Protein AF-A0A3S5A4Q4-F1 (afdb_monomer_lite)

Secondary structure (DSSP, 8-state):
--HHHHHHHHHH-GGGHHHHHHHHHHHHHHHHHHHHHHHHHGGGGGG-HHHHHHHHHHHHHHHHHHHHHHHHHHHHHTT-TTHHHHHHHHHHHHHHHHHHHTS---

InterPro domains:
  IPR036250 Acyl-CoA dehydrogenase-like, C-terminal [SSF47203] (42-95)
  IPR049448 ACAD9/ACADV-like, C-terminal domain [PF21343] (15-95)

Sequence (106 aa):
MSNSAKELQGILGDQFSGSAIQLARSIDLFGLVVTDLLIRHKKGIVEHQFQLIRMAEAVIHIYAMVCALSRASAAFKENSPTANHEATLAKLACNYVGSFSLNFPP

Structure (mmCIF, N/CA/C/O backbone):
data_AF-A0A3S5A4Q4-F1
#
_entry.id   AF-A0A3S5A4Q4-F1
#
loop_
_atom_site.group_PDB
_atom_site.id
_atom_site.type_symbol
_atom_site.label_atom_id
_atom_site.label_alt_id
_atom_site.label_comp_id
_atom_site.label_asym_id
_atom_site.label_entity_id
_atom_site.label_seq_id
_atom_site.pdbx_PDB_ins_code
_atom_site.Cartn_x
_atom_site.Cartn_y
_atom_sit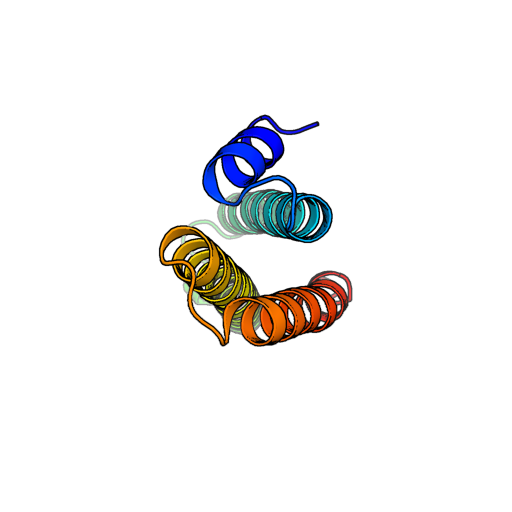e.Cartn_z
_atom_site.occupancy
_atom_site.B_iso_or_equiv
_atom_site.auth_seq_id
_atom_site.auth_comp_id
_atom_site.auth_asym_id
_atom_site.auth_atom_id
_atom_site.pdbx_PDB_model_num
ATOM 1 N N . MET A 1 1 ? 13.727 9.446 9.072 1.00 47.28 1 MET A N 1
ATOM 2 C CA . MET A 1 1 ? 13.222 8.830 7.823 1.00 47.28 1 MET A CA 1
ATOM 3 C C . MET A 1 1 ? 12.933 7.379 8.158 1.00 47.28 1 MET A C 1
ATOM 5 O O . MET A 1 1 ? 13.860 6.721 8.609 1.00 47.28 1 MET A O 1
ATOM 9 N N . SER A 1 2 ? 11.670 6.940 8.099 1.00 52.78 2 SER A N 1
ATOM 10 C CA . SER A 1 2 ? 11.265 5.607 8.570 1.00 52.78 2 SER A CA 1
ATOM 11 C C . SER A 1 2 ? 12.004 4.508 7.799 1.00 52.78 2 SER A C 1
ATOM 13 O O . SER A 1 2 ? 12.180 4.604 6.583 1.00 52.78 2 SER A O 1
ATOM 15 N N . ASN A 1 3 ? 12.475 3.481 8.514 1.00 64.12 3 ASN A N 1
ATOM 16 C CA . ASN A 1 3 ? 13.157 2.318 7.927 1.00 64.12 3 ASN A CA 1
ATOM 17 C C . ASN A 1 3 ? 12.306 1.655 6.829 1.00 64.12 3 ASN A C 1
ATOM 19 O O . ASN A 1 3 ? 12.841 1.219 5.813 1.00 64.12 3 ASN A O 1
ATOM 23 N N . SER A 1 4 ? 10.982 1.717 6.968 1.00 67.12 4 SER A N 1
ATOM 24 C CA . SER A 1 4 ? 9.990 1.206 6.022 1.00 67.12 4 SER A CA 1
ATOM 25 C C . SER A 1 4 ? 10.093 1.825 4.621 1.00 67.12 4 SER A C 1
ATOM 27 O O . SER A 1 4 ? 9.899 1.133 3.625 1.00 67.12 4 SER A O 1
ATOM 29 N N . ALA A 1 5 ? 10.460 3.109 4.503 1.00 70.12 5 ALA A N 1
ATOM 30 C CA . ALA A 1 5 ? 10.651 3.743 3.196 1.00 70.12 5 ALA A CA 1
ATOM 31 C C . ALA A 1 5 ? 11.882 3.188 2.460 1.00 70.12 5 ALA A C 1
ATOM 33 O O . ALA A 1 5 ? 11.835 2.996 1.247 1.00 70.12 5 ALA A O 1
ATOM 34 N N . LYS A 1 6 ? 12.968 2.899 3.190 1.00 70.38 6 LYS A N 1
ATOM 35 C CA . LYS A 1 6 ? 14.179 2.284 2.621 1.00 70.38 6 LYS A CA 1
ATOM 36 C C . LYS A 1 6 ? 13.946 0.827 2.226 1.00 70.38 6 LYS A C 1
ATOM 38 O O . LYS A 1 6 ? 14.431 0.406 1.182 1.00 70.38 6 LYS A O 1
ATOM 43 N N . GLU A 1 7 ? 13.184 0.075 3.016 1.00 78.00 7 GLU A N 1
ATOM 44 C CA . GLU A 1 7 ? 12.818 -1.308 2.685 1.00 78.00 7 GLU A CA 1
ATOM 45 C C . GLU A 1 7 ? 11.963 -1.379 1.415 1.00 78.00 7 GLU A C 1
ATOM 47 O O . GLU A 1 7 ? 12.274 -2.141 0.499 1.00 78.00 7 GLU A O 1
ATOM 52 N N . LEU A 1 8 ? 10.939 -0.525 1.302 1.00 79.25 8 LEU A N 1
ATOM 53 C CA . LEU A 1 8 ? 10.098 -0.457 0.104 1.00 79.25 8 LEU A CA 1
ATOM 54 C C . LEU A 1 8 ? 10.892 -0.035 -1.137 1.00 79.25 8 LEU A C 1
ATOM 56 O O . LEU A 1 8 ? 10.675 -0.582 -2.218 1.00 79.25 8 LEU A O 1
ATOM 60 N N . GLN A 1 9 ? 11.843 0.890 -0.988 1.00 77.31 9 GLN A N 1
ATOM 61 C CA . GLN A 1 9 ? 12.765 1.254 -2.066 1.00 77.31 9 GLN A CA 1
ATOM 62 C C . GLN A 1 9 ? 13.622 0.066 -2.514 1.00 77.31 9 GLN A C 1
ATOM 64 O O . GL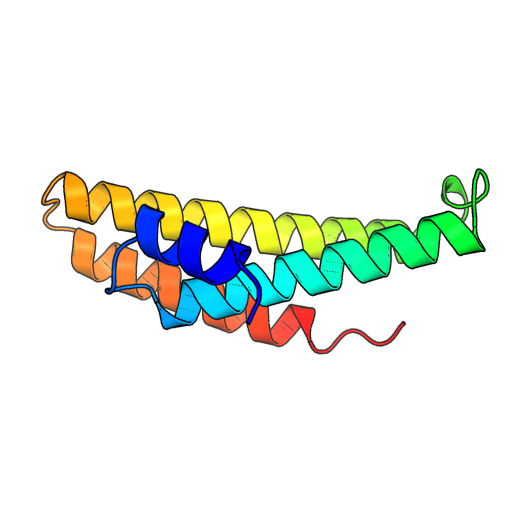N A 1 9 ? 13.737 -0.173 -3.714 1.00 77.31 9 GLN A O 1
ATOM 69 N N . GLY A 1 10 ? 14.155 -0.719 -1.572 1.00 78.56 10 GLY A N 1
ATOM 70 C CA . GLY A 1 10 ? 14.935 -1.919 -1.884 1.00 78.56 10 GLY A CA 1
ATOM 71 C C . GLY A 1 10 ? 14.139 -2.989 -2.639 1.00 78.56 10 GLY A C 1
ATOM 72 O O . GLY A 1 10 ? 14.686 -3.667 -3.505 1.00 78.56 10 GLY A O 1
ATOM 73 N N . ILE A 1 11 ? 12.838 -3.119 -2.362 1.00 81.31 11 ILE A N 1
ATOM 74 C CA . ILE A 1 11 ? 11.963 -4.100 -3.027 1.00 81.31 11 ILE A CA 1
ATOM 75 C C . ILE A 1 11 ? 11.564 -3.651 -4.443 1.00 81.31 11 ILE A C 1
ATOM 77 O O . ILE A 1 11 ? 11.522 -4.476 -5.366 1.00 81.31 11 ILE A O 1
ATOM 81 N N . LEU A 1 12 ? 11.243 -2.361 -4.603 1.00 80.75 12 LEU A N 1
ATOM 82 C CA . LEU A 1 12 ? 10.661 -1.790 -5.823 1.00 80.75 12 LEU A CA 1
ATOM 83 C C . LEU A 1 12 ? 11.710 -1.350 -6.855 1.00 80.75 12 LEU A C 1
ATOM 85 O O . LEU A 1 12 ? 11.417 -1.376 -8.053 1.00 80.75 12 LEU A O 1
ATOM 89 N N . GLY A 1 13 ? 12.912 -0.986 -6.403 1.00 78.62 13 GLY A N 1
ATOM 90 C CA . GLY A 1 13 ? 13.979 -0.403 -7.217 1.00 78.62 13 GLY A CA 1
ATOM 91 C C . GLY A 1 13 ? 13.895 1.126 -7.324 1.00 78.62 13 GLY A C 1
ATOM 92 O O . GLY A 1 13 ? 12.851 1.742 -7.085 1.00 78.62 13 GLY A O 1
ATOM 93 N N . ASP A 1 14 ? 15.002 1.752 -7.730 1.00 79.62 14 ASP A N 1
ATOM 94 C CA . ASP A 1 14 ? 15.181 3.217 -7.715 1.00 79.62 14 ASP A CA 1
ATOM 95 C C . ASP A 1 14 ? 14.155 3.991 -8.562 1.00 79.62 14 ASP A C 1
ATOM 97 O O . ASP A 1 14 ? 13.804 5.134 -8.246 1.00 79.62 14 ASP A O 1
ATOM 101 N N . GLN A 1 15 ? 13.603 3.337 -9.588 1.00 79.81 15 GLN A N 1
ATOM 102 C CA . GLN A 1 15 ? 12.593 3.857 -10.521 1.00 79.81 15 GLN A CA 1
ATOM 103 C C . GLN A 1 15 ? 11.322 4.384 -9.825 1.00 79.81 15 GLN A C 1
ATOM 105 O O . GLN A 1 15 ? 10.626 5.255 -10.367 1.00 79.81 15 GLN A O 1
ATOM 110 N N . PHE A 1 16 ? 11.018 3.854 -8.635 1.00 85.38 16 PHE A N 1
ATOM 111 C CA . PHE A 1 16 ? 9.814 4.153 -7.854 1.00 85.38 16 PHE A CA 1
ATOM 112 C C . PHE A 1 16 ? 10.112 4.818 -6.507 1.00 85.38 16 PHE A C 1
ATOM 114 O O . PHE A 1 16 ? 9.224 4.905 -5.662 1.00 85.38 16 PHE A O 1
ATOM 121 N N . SER A 1 17 ? 11.332 5.316 -6.295 1.00 83.69 17 SER A N 1
ATOM 122 C CA . SER A 1 17 ? 11.779 5.868 -5.008 1.00 83.69 17 SER A CA 1
ATOM 123 C C . SER A 1 17 ? 10.842 6.932 -4.416 1.00 83.69 17 SER A C 1
ATOM 125 O O . SER A 1 17 ? 10.524 6.869 -3.227 1.00 83.69 17 SER A O 1
ATOM 127 N N . GLY A 1 18 ? 10.343 7.863 -5.236 1.00 85.44 18 GLY A N 1
ATOM 128 C CA . GLY A 1 18 ? 9.379 8.887 -4.812 1.00 85.44 18 GLY A CA 1
ATOM 129 C C . GLY A 1 18 ? 8.025 8.309 -4.386 1.00 85.44 18 GLY A C 1
ATOM 130 O O . GLY A 1 18 ? 7.521 8.626 -3.308 1.00 85.44 18 GLY A O 1
ATOM 131 N N . SER A 1 19 ? 7.464 7.402 -5.190 1.00 87.88 19 SER A N 1
ATOM 132 C CA . SER A 1 19 ? 6.194 6.728 -4.892 1.00 87.88 19 SER A CA 1
ATOM 133 C C . SER A 1 19 ? 6.298 5.808 -3.671 1.00 87.88 19 SER A C 1
ATOM 135 O O . SER A 1 19 ? 5.362 5.738 -2.878 1.00 87.88 19 SER A O 1
ATOM 137 N N . ALA A 1 20 ? 7.451 5.165 -3.468 1.00 87.31 20 ALA A N 1
ATOM 138 C CA . ALA A 1 20 ? 7.735 4.338 -2.298 1.00 87.31 20 ALA A CA 1
ATOM 139 C C . ALA A 1 20 ? 7.773 5.164 -1.003 1.00 87.31 20 ALA A C 1
ATOM 141 O O . ALA A 1 20 ? 7.207 4.748 0.006 1.00 87.31 20 ALA A O 1
ATOM 142 N N . ILE A 1 21 ? 8.373 6.363 -1.030 1.00 86.44 21 ILE A N 1
ATOM 143 C CA . ILE A 1 21 ? 8.359 7.284 0.121 1.00 86.44 21 ILE A CA 1
ATOM 144 C C . ILE A 1 21 ? 6.929 7.701 0.453 1.00 86.44 21 ILE A C 1
ATOM 146 O O . ILE A 1 21 ? 6.554 7.752 1.624 1.00 86.44 21 ILE A O 1
ATOM 150 N N . GLN A 1 22 ? 6.134 8.018 -0.566 1.00 86.62 22 GLN A N 1
ATOM 151 C CA . GLN A 1 22 ? 4.752 8.427 -0.365 1.00 86.62 22 GLN A CA 1
ATOM 152 C C . GLN A 1 22 ? 3.909 7.293 0.226 1.00 86.62 22 GLN A C 1
ATOM 154 O O . GLN A 1 22 ? 3.197 7.515 1.200 1.00 86.62 22 GLN A O 1
ATOM 159 N N . LEU A 1 23 ? 4.050 6.078 -0.306 1.00 87.94 23 LEU A N 1
ATOM 160 C CA . LEU A 1 23 ? 3.402 4.886 0.229 1.00 87.94 23 LEU A CA 1
ATOM 161 C C . LEU A 1 23 ? 3.789 4.642 1.695 1.00 87.94 23 LEU A C 1
ATOM 163 O O . LEU A 1 23 ? 2.910 4.448 2.530 1.00 87.94 23 LEU A O 1
ATOM 167 N N . ALA A 1 24 ? 5.084 4.706 2.020 1.00 88.94 24 ALA A N 1
ATOM 168 C CA . ALA A 1 24 ? 5.568 4.534 3.389 1.00 88.94 24 ALA A CA 1
ATOM 169 C C . ALA A 1 24 ? 4.940 5.558 4.345 1.00 88.94 24 ALA A C 1
ATOM 171 O O . ALA A 1 24 ? 4.441 5.192 5.403 1.00 88.94 24 ALA A O 1
ATOM 172 N N . ARG A 1 25 ? 4.882 6.834 3.938 1.00 86.94 25 ARG A N 1
ATOM 173 C CA . ARG A 1 25 ? 4.226 7.891 4.723 1.00 86.94 25 ARG A CA 1
ATOM 174 C C . ARG A 1 25 ? 2.738 7.618 4.932 1.00 86.94 25 ARG A C 1
ATOM 176 O O . ARG A 1 25 ? 2.246 7.833 6.033 1.00 86.94 25 ARG A O 1
ATOM 183 N N . SER A 1 26 ? 2.025 7.157 3.905 1.00 86.94 26 SER A N 1
ATOM 184 C CA . SER A 1 26 ? 0.606 6.808 4.021 1.00 86.94 26 SER A CA 1
ATOM 185 C C . SER A 1 26 ? 0.379 5.642 4.986 1.00 86.94 26 SER A C 1
ATOM 187 O O . SER A 1 26 ? -0.555 5.700 5.780 1.00 86.94 26 SER A O 1
ATOM 189 N N . ILE A 1 27 ? 1.247 4.626 4.967 1.00 88.62 27 ILE A N 1
ATOM 190 C CA . ILE A 1 27 ? 1.202 3.499 5.912 1.00 88.62 27 ILE A CA 1
ATOM 191 C C . ILE A 1 27 ? 1.470 3.983 7.344 1.00 88.62 27 ILE A C 1
ATOM 193 O O . ILE A 1 27 ? 0.703 3.654 8.248 1.00 88.62 27 ILE A O 1
ATOM 197 N N . ASP A 1 28 ? 2.509 4.800 7.544 1.00 88.50 28 ASP A N 1
ATOM 198 C CA . ASP A 1 28 ? 2.871 5.346 8.858 1.00 88.50 28 ASP A CA 1
ATOM 199 C C . ASP A 1 28 ? 1.718 6.188 9.444 1.00 88.50 28 ASP A C 1
ATOM 201 O O . ASP A 1 28 ? 1.313 5.995 10.592 1.00 88.50 28 ASP A O 1
ATOM 205 N N . LEU A 1 29 ? 1.131 7.085 8.639 1.00 87.44 29 LEU A N 1
ATOM 206 C CA . LEU A 1 29 ? -0.019 7.906 9.039 1.00 87.44 29 LEU A CA 1
ATOM 207 C C . LEU A 1 29 ? -1.254 7.058 9.352 1.00 87.44 29 LEU A C 1
ATOM 209 O O . LEU A 1 29 ? -1.920 7.297 10.359 1.00 87.44 29 LEU A O 1
ATOM 213 N N . PHE A 1 30 ? -1.550 6.054 8.523 1.00 88.25 30 PHE A N 1
ATOM 214 C CA . PHE A 1 30 ? -2.661 5.141 8.769 1.00 88.25 30 PHE A CA 1
ATOM 215 C C . PHE A 1 30 ? -2.484 4.397 10.098 1.00 88.25 30 PHE A C 1
ATOM 217 O O . PHE A 1 30 ? -3.418 4.345 10.894 1.00 88.25 30 PHE A O 1
ATOM 224 N N . GLY A 1 31 ? -1.277 3.902 10.391 1.00 89.88 31 GLY A N 1
ATOM 225 C CA . GLY A 1 31 ? -0.965 3.242 11.661 1.00 89.88 31 GLY A CA 1
ATOM 226 C C . GLY A 1 31 ? -1.187 4.141 12.883 1.00 89.88 31 GLY A C 1
ATOM 227 O O . GLY A 1 31 ? -1.747 3.687 13.886 1.00 89.88 31 GLY A O 1
ATOM 228 N N . LEU A 1 32 ? -0.818 5.424 12.791 1.00 89.38 32 LEU A N 1
ATOM 229 C CA . LEU A 1 32 ? -1.084 6.408 13.848 1.00 89.38 32 LEU A CA 1
ATOM 230 C C . LEU A 1 32 ? -2.587 6.616 14.068 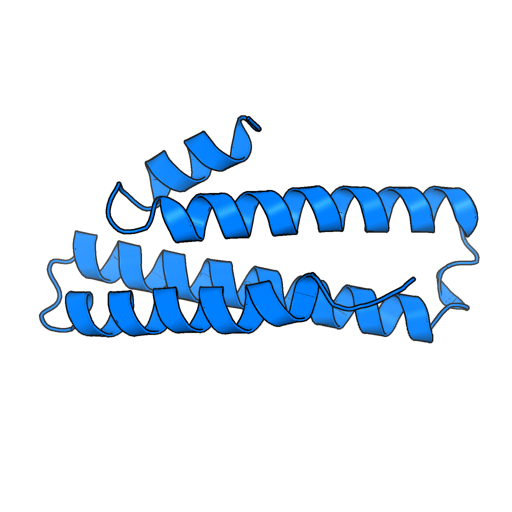1.00 89.38 32 LEU A C 1
ATOM 232 O O . LEU A 1 32 ? -3.042 6.576 15.209 1.00 89.38 32 LEU A O 1
ATOM 236 N N . VAL A 1 33 ? -3.359 6.779 12.989 1.00 89.00 33 VAL A N 1
ATOM 237 C CA . VAL A 1 33 ? -4.819 6.972 13.049 1.00 89.00 33 VAL A CA 1
ATOM 238 C C . VAL A 1 33 ? -5.524 5.744 13.629 1.00 89.00 33 VAL A C 1
ATOM 240 O O . VAL A 1 33 ? -6.369 5.887 14.509 1.00 89.00 33 VAL A O 1
ATOM 243 N N . VAL A 1 34 ? -5.148 4.536 13.194 1.00 90.44 34 VAL A N 1
ATOM 244 C CA . VAL A 1 34 ? -5.680 3.271 13.735 1.00 90.44 34 VAL A CA 1
ATOM 245 C C . VAL A 1 34 ? -5.433 3.193 15.240 1.00 90.44 34 VAL A C 1
ATOM 247 O O . VAL A 1 34 ? -6.348 2.901 16.009 1.00 90.44 34 VAL A O 1
ATOM 250 N N . THR A 1 35 ? -4.197 3.460 15.667 1.00 91.69 35 THR A N 1
ATOM 251 C CA . THR A 1 35 ? -3.796 3.358 17.076 1.00 91.69 35 THR A CA 1
ATOM 252 C C . THR A 1 35 ? -4.565 4.350 17.938 1.00 91.69 35 THR A C 1
ATOM 254 O O . THR A 1 35 ? -5.089 3.992 18.991 1.00 91.69 35 THR A O 1
ATOM 257 N N . ASP A 1 36 ? -4.670 5.590 17.477 1.00 90.44 36 ASP A N 1
ATOM 258 C CA . ASP A 1 36 ? -5.394 6.645 18.168 1.00 90.44 36 ASP A CA 1
ATOM 259 C C . ASP A 1 36 ? -6.904 6.336 18.296 1.00 90.44 36 ASP A C 1
ATOM 261 O O . ASP A 1 36 ? -7.464 6.444 19.391 1.00 90.44 36 ASP A O 1
ATOM 265 N N . LEU A 1 37 ? -7.550 5.853 17.229 1.00 88.94 37 LEU A N 1
ATOM 266 C CA . LEU A 1 37 ? -8.957 5.435 17.259 1.00 88.94 37 LEU A CA 1
ATOM 267 C C . LEU A 1 37 ? -9.188 4.265 18.224 1.00 88.94 37 LEU A C 1
ATOM 269 O O . LEU A 1 37 ? -10.151 4.278 18.996 1.00 88.94 37 LEU A O 1
ATOM 273 N N . LEU A 1 38 ? -8.287 3.279 18.236 1.00 91.31 38 LEU A N 1
ATOM 274 C CA . LEU A 1 38 ? -8.360 2.147 19.162 1.00 91.31 38 LEU A CA 1
ATOM 275 C C . LEU A 1 38 ? -8.182 2.581 20.624 1.00 91.31 38 LEU A C 1
ATOM 277 O O . LEU A 1 38 ? -8.896 2.079 21.495 1.00 91.31 38 LEU A O 1
ATOM 281 N N . ILE A 1 39 ? -7.279 3.526 20.906 1.00 94.25 39 ILE A N 1
ATOM 282 C CA . ILE A 1 39 ? -7.079 4.071 22.259 1.00 94.25 39 ILE A CA 1
ATOM 283 C C . ILE A 1 39 ? -8.321 4.841 22.723 1.00 94.25 39 ILE A C 1
ATOM 285 O O . ILE A 1 39 ? -8.763 4.652 23.861 1.00 94.25 39 ILE A O 1
ATOM 289 N N . ARG A 1 40 ? -8.898 5.681 21.853 1.00 91.38 40 ARG A N 1
ATOM 290 C CA . ARG A 1 40 ? -10.067 6.511 22.178 1.00 91.38 40 ARG A CA 1
ATOM 291 C C . ARG A 1 40 ? -11.340 5.695 22.380 1.00 91.38 40 ARG A C 1
ATOM 293 O O . ARG A 1 40 ? -12.017 5.866 23.391 1.00 91.38 40 ARG A O 1
ATOM 300 N N . HIS A 1 41 ? -11.661 4.809 21.441 1.00 90.56 41 HIS A N 1
ATOM 301 C CA . HIS A 1 41 ? -12.967 4.147 21.396 1.00 90.56 41 HIS A CA 1
ATOM 302 C C . HIS A 1 41 ? -12.954 2.727 21.975 1.00 90.56 41 HIS A C 1
ATOM 304 O O . HIS A 1 41 ? -14.006 2.212 22.360 1.00 90.56 41 HIS A O 1
ATOM 310 N N . LYS A 1 42 ? -11.781 2.088 22.102 1.00 92.00 42 LYS A N 1
ATOM 311 C CA . LYS A 1 42 ? -11.626 0.713 22.608 1.00 92.00 42 LYS A CA 1
ATOM 312 C C . LYS A 1 42 ? -12.615 -0.237 21.912 1.00 92.00 42 LYS A C 1
ATOM 314 O O . LYS A 1 42 ? -12.641 -0.325 20.690 1.00 92.00 42 LYS A O 1
ATOM 319 N N . LYS A 1 43 ? -13.463 -0.928 22.681 1.00 90.69 43 LYS A N 1
ATOM 320 C CA . LYS A 1 43 ? -14.500 -1.836 22.160 1.00 90.69 43 LYS A CA 1
ATOM 321 C C . LYS A 1 43 ? -15.675 -1.108 21.495 1.00 90.69 43 LYS A C 1
ATOM 323 O O . LYS A 1 43 ? -16.374 -1.719 20.701 1.00 90.69 43 LYS A O 1
ATOM 328 N N . GLY A 1 44 ? -15.881 0.175 21.800 1.00 90.25 44 GLY A N 1
ATOM 329 C CA . GLY A 1 44 ? -16.951 0.997 21.229 1.00 90.25 44 GLY A CA 1
ATOM 330 C C . GLY A 1 44 ? -16.676 1.479 19.806 1.00 90.25 44 GLY A C 1
ATOM 331 O O . GLY A 1 44 ? -17.551 2.086 19.205 1.00 90.25 44 GLY A O 1
ATOM 332 N N . ILE A 1 45 ? -15.494 1.199 19.239 1.00 90.50 45 ILE A N 1
ATOM 333 C CA . ILE A 1 45 ? -15.129 1.620 17.876 1.00 90.50 45 ILE A CA 1
ATOM 334 C C . ILE A 1 45 ? -16.120 1.119 16.814 1.00 90.50 45 ILE A C 1
ATOM 336 O O . ILE A 1 45 ? -16.325 1.790 15.809 1.00 90.50 45 ILE A O 1
ATOM 340 N N . VAL A 1 46 ? -16.782 -0.015 17.070 1.00 90.94 46 VAL A N 1
ATOM 341 C CA . VAL A 1 46 ? -17.794 -0.609 16.183 1.00 90.94 46 VAL A CA 1
ATOM 342 C C . VAL A 1 46 ? -18.994 0.323 15.980 1.00 90.94 46 VAL A C 1
ATOM 344 O O . VAL A 1 46 ? -19.587 0.314 14.911 1.00 90.94 46 VAL A O 1
ATOM 347 N N . GLU A 1 47 ? -19.314 1.196 16.934 1.00 92.19 47 GLU A N 1
ATOM 348 C CA . GLU A 1 47 ? -20.417 2.159 16.788 1.00 92.19 47 GLU A CA 1
ATOM 349 C C . GLU A 1 47 ? -20.018 3.388 15.949 1.00 92.19 47 GLU A C 1
ATOM 351 O O . GLU A 1 47 ? -20.868 4.120 15.442 1.00 92.19 47 GLU A O 1
ATOM 356 N N . HIS A 1 48 ? -18.718 3.611 15.731 1.00 89.06 48 HIS A N 1
ATOM 357 C CA . HIS A 1 48 ? -18.193 4.759 14.990 1.00 89.06 48 HIS A CA 1
ATOM 358 C C . HIS A 1 48 ? -18.066 4.470 13.486 1.00 89.06 48 HIS A C 1
ATOM 360 O O . HIS A 1 48 ? -17.008 4.638 12.875 1.00 89.06 48 HIS A O 1
ATOM 366 N N . GLN A 1 49 ? -19.178 4.066 12.867 1.00 90.38 49 GLN A N 1
ATOM 367 C CA . GLN A 1 49 ? -19.245 3.613 11.470 1.00 90.38 49 GLN A CA 1
ATOM 368 C C . GLN A 1 49 ? -18.675 4.626 10.462 1.00 90.38 49 GLN A C 1
ATOM 370 O O . GLN A 1 49 ? -17.950 4.235 9.554 1.00 90.38 49 GLN A O 1
ATOM 375 N N . PHE A 1 50 ? -18.905 5.932 10.646 1.00 89.75 50 PHE A N 1
ATOM 376 C CA . PHE A 1 50 ? -18.324 6.958 9.766 1.00 89.75 50 PHE A CA 1
ATOM 377 C C . PHE A 1 50 ? -16.789 6.977 9.798 1.00 89.75 50 PHE A C 1
ATOM 379 O O . PHE A 1 50 ? -16.152 7.140 8.760 1.00 89.75 50 PHE A O 1
ATOM 386 N N . GLN A 1 51 ? -16.186 6.791 10.975 1.00 88.00 51 GLN A N 1
ATOM 387 C CA . GLN A 1 51 ? -14.729 6.729 11.113 1.00 88.00 51 GLN A CA 1
ATOM 388 C C . GLN A 1 51 ? -14.186 5.420 10.530 1.00 88.00 51 GLN A C 1
ATOM 390 O O . GLN A 1 51 ? -13.187 5.437 9.813 1.00 88.00 51 GLN A O 1
ATOM 395 N N . LEU A 1 52 ? -14.878 4.300 10.767 1.00 89.19 52 LEU A N 1
ATOM 396 C CA . LEU A 1 52 ? -14.512 2.993 10.220 1.00 89.19 52 LEU A CA 1
ATOM 397 C C . LEU A 1 52 ? -14.565 2.954 8.688 1.00 89.19 52 LEU A C 1
ATOM 399 O O . LEU A 1 52 ? -13.636 2.443 8.068 1.00 89.19 52 LEU A O 1
ATOM 403 N N . ILE A 1 53 ? -15.604 3.524 8.070 1.00 91.12 53 ILE A N 1
ATOM 404 C CA . ILE A 1 53 ? -15.731 3.599 6.605 1.00 91.12 53 ILE A CA 1
ATOM 405 C C . ILE A 1 53 ? -14.566 4.393 6.015 1.00 91.12 53 ILE A C 1
ATOM 407 O O . ILE A 1 53 ? -13.921 3.936 5.077 1.00 91.12 53 ILE A O 1
ATOM 411 N N . ARG A 1 54 ? -14.218 5.534 6.615 1.00 87.38 54 ARG A N 1
ATOM 412 C CA . ARG A 1 54 ? -13.084 6.349 6.159 1.00 87.38 54 ARG A CA 1
ATOM 413 C C . ARG A 1 54 ? -11.740 5.645 6.319 1.00 87.38 54 ARG A C 1
ATOM 415 O O . ARG A 1 54 ? -10.875 5.756 5.452 1.00 87.38 54 ARG A O 1
ATOM 422 N N . MET A 1 55 ? -11.553 4.901 7.408 1.00 89.94 55 MET A N 1
ATOM 423 C CA . MET A 1 55 ? -10.372 4.050 7.567 1.00 89.94 55 MET A CA 1
ATOM 424 C C . MET A 1 55 ? -10.320 2.956 6.500 1.00 89.94 55 MET A C 1
ATOM 426 O O . MET A 1 55 ? -9.254 2.695 5.944 1.00 89.94 55 MET A O 1
ATOM 430 N N . ALA A 1 56 ? -11.455 2.321 6.206 1.00 90.94 56 ALA A N 1
ATOM 431 C CA . ALA A 1 56 ? -11.538 1.297 5.176 1.00 90.94 56 ALA A CA 1
ATOM 432 C C . ALA A 1 56 ? -11.203 1.874 3.791 1.00 90.94 56 ALA A C 1
ATOM 434 O O . ALA A 1 56 ? -10.400 1.296 3.065 1.00 90.94 56 ALA A O 1
ATOM 435 N N . GLU A 1 57 ? -11.721 3.052 3.445 1.00 89.25 57 GLU A N 1
ATOM 436 C CA . GLU A 1 57 ? -11.356 3.749 2.205 1.00 89.25 57 GLU A CA 1
ATOM 437 C C . GLU A 1 57 ? -9.851 4.042 2.136 1.00 89.25 57 GLU A C 1
ATOM 439 O O . GLU A 1 57 ? -9.201 3.746 1.131 1.00 89.25 57 GLU A O 1
ATOM 444 N N . ALA A 1 58 ? -9.262 4.550 3.224 1.00 88.81 58 ALA A N 1
ATOM 445 C CA . ALA A 1 58 ? -7.826 4.812 3.290 1.00 88.81 58 ALA A CA 1
ATOM 446 C C . ALA A 1 58 ? -6.986 3.536 3.100 1.00 88.81 58 ALA A C 1
ATOM 448 O O . ALA A 1 58 ? -5.980 3.565 2.387 1.00 88.81 58 ALA A O 1
ATOM 449 N N . VAL A 1 59 ? -7.392 2.404 3.687 1.00 90.62 59 VAL A N 1
ATOM 450 C CA . VAL A 1 59 ? -6.645 1.144 3.543 1.00 90.62 59 VAL A CA 1
ATOM 451 C C . VAL A 1 59 ? -6.783 0.547 2.141 1.00 90.62 59 VAL A C 1
ATOM 453 O O . VAL A 1 59 ? -5.799 0.038 1.606 1.00 90.62 59 VAL A O 1
ATOM 456 N N . ILE A 1 60 ? -7.958 0.663 1.508 1.00 91.31 60 ILE A N 1
ATOM 457 C CA . ILE A 1 60 ? -8.184 0.246 0.112 1.00 91.31 60 ILE A CA 1
ATOM 458 C C . ILE A 1 60 ? -7.234 1.002 -0.817 1.00 91.31 60 ILE A C 1
ATOM 460 O O . ILE A 1 60 ? -6.573 0.412 -1.671 1.00 91.31 60 ILE A O 1
ATOM 464 N N . HIS A 1 61 ? -7.125 2.309 -0.612 1.00 89.00 61 HIS A N 1
ATOM 465 C CA . HIS A 1 61 ? -6.237 3.191 -1.353 1.00 89.00 61 HIS A CA 1
ATOM 466 C C . HIS A 1 61 ? -4.754 2.835 -1.183 1.00 89.00 61 HIS A C 1
ATOM 468 O O . HIS A 1 61 ? -4.028 2.717 -2.174 1.00 89.00 61 HIS A O 1
ATOM 474 N N . ILE A 1 62 ? -4.307 2.594 0.052 1.00 90.19 62 ILE A N 1
ATOM 475 C CA . ILE A 1 62 ? -2.939 2.137 0.333 1.00 90.19 62 ILE A CA 1
ATOM 476 C C . ILE A 1 62 ? -2.671 0.797 -0.362 1.00 90.19 62 ILE A C 1
ATOM 478 O O . ILE A 1 62 ? -1.645 0.640 -1.024 1.00 90.19 62 ILE A O 1
ATOM 482 N N . TYR A 1 63 ? -3.600 -0.154 -0.270 1.00 91.50 63 TYR A N 1
ATOM 483 C CA . TYR A 1 63 ? -3.457 -1.463 -0.902 1.00 91.50 63 TYR A CA 1
ATOM 484 C C . TYR A 1 63 ? -3.382 -1.362 -2.432 1.00 91.50 63 TYR A C 1
ATOM 486 O O . TYR A 1 63 ? -2.507 -1.967 -3.050 1.00 91.50 63 TYR A O 1
ATOM 494 N N . ALA A 1 64 ? -4.221 -0.524 -3.046 1.00 91.25 64 ALA A N 1
ATOM 495 C CA . ALA A 1 64 ? -4.181 -0.267 -4.482 1.00 91.25 64 ALA A CA 1
ATOM 496 C C . ALA A 1 64 ? -2.820 0.297 -4.935 1.00 91.25 64 ALA A C 1
ATOM 498 O O . ALA A 1 64 ? -2.269 -0.162 -5.939 1.00 91.25 64 ALA A O 1
ATOM 499 N N . MET A 1 65 ? -2.235 1.234 -4.173 1.00 89.88 65 MET A N 1
ATOM 500 C CA . MET A 1 65 ? -0.885 1.749 -4.442 1.00 89.88 65 MET A CA 1
ATOM 501 C C . MET A 1 65 ? 0.177 0.645 -4.368 1.00 89.88 65 MET A C 1
ATOM 503 O O . MET A 1 65 ? 1.039 0.569 -5.244 1.00 89.88 65 MET A O 1
ATOM 507 N N . VAL A 1 66 ? 0.114 -0.221 -3.349 1.00 91.31 66 VAL A N 1
ATOM 508 C CA . VAL A 1 66 ? 1.039 -1.359 -3.195 1.00 91.31 66 VAL A CA 1
ATOM 509 C C . VAL A 1 66 ? 0.936 -2.300 -4.392 1.00 91.31 66 VAL A C 1
ATOM 511 O O . VAL A 1 66 ? 1.959 -2.645 -4.982 1.00 91.31 66 VAL A O 1
ATOM 514 N N . CYS A 1 67 ? -0.279 -2.689 -4.784 1.00 91.81 67 CYS A N 1
ATOM 515 C CA . CYS A 1 67 ? -0.505 -3.584 -5.917 1.00 91.81 67 CYS A CA 1
ATOM 516 C C . CYS A 1 67 ? 0.025 -2.998 -7.230 1.00 91.81 67 CYS A C 1
ATOM 518 O O . CYS A 1 67 ? 0.722 -3.695 -7.967 1.00 91.81 67 CYS A O 1
ATOM 520 N N . ALA A 1 68 ? -0.247 -1.718 -7.507 1.00 91.81 68 ALA A N 1
ATOM 521 C CA . ALA A 1 68 ? 0.218 -1.055 -8.723 1.00 91.81 68 ALA A CA 1
ATOM 522 C C . ALA A 1 68 ? 1.754 -0.973 -8.786 1.00 91.81 68 ALA A C 1
ATOM 524 O O . ALA A 1 68 ? 2.353 -1.301 -9.812 1.00 91.81 68 ALA A O 1
ATOM 525 N N . LEU A 1 69 ? 2.402 -0.591 -7.681 1.00 91.06 69 LEU A N 1
ATOM 526 C CA . LEU A 1 69 ? 3.863 -0.522 -7.595 1.00 91.06 69 LEU A CA 1
ATOM 527 C C . LEU A 1 69 ? 4.512 -1.907 -7.683 1.00 91.06 69 LEU A C 1
ATOM 529 O O . LEU A 1 69 ? 5.500 -2.079 -8.396 1.00 91.06 69 LEU A O 1
ATOM 533 N N . SER A 1 70 ? 3.944 -2.903 -7.001 1.00 91.31 70 SER A N 1
ATOM 534 C CA . SER A 1 70 ? 4.416 -4.288 -7.049 1.00 91.31 70 SER A CA 1
ATOM 535 C C . SER A 1 70 ? 4.346 -4.846 -8.470 1.00 91.31 70 SER A C 1
ATOM 537 O O . SER A 1 70 ? 5.334 -5.389 -8.968 1.00 91.31 70 SER A O 1
ATOM 539 N N . ARG A 1 71 ? 3.219 -4.631 -9.160 1.00 90.88 71 ARG A N 1
ATOM 540 C CA . ARG A 1 71 ? 3.028 -5.068 -10.543 1.00 90.88 71 ARG A CA 1
ATOM 541 C C . ARG A 1 71 ? 4.016 -4.397 -11.497 1.00 90.88 71 ARG A C 1
ATOM 543 O O . ARG A 1 71 ? 4.673 -5.093 -12.265 1.00 90.88 71 ARG A O 1
ATOM 550 N N . ALA A 1 72 ? 4.173 -3.077 -11.408 1.00 91.50 72 ALA A N 1
ATOM 551 C CA . ALA A 1 72 ? 5.106 -2.349 -12.263 1.00 91.50 72 ALA A CA 1
ATOM 552 C C . ALA A 1 72 ? 6.570 -2.748 -11.996 1.00 91.50 72 ALA A C 1
ATOM 554 O O . ALA A 1 72 ? 7.358 -2.875 -12.931 1.00 91.50 72 ALA A O 1
ATOM 555 N N . SER A 1 73 ? 6.935 -3.013 -10.736 1.00 90.38 73 SER A N 1
ATOM 556 C CA . SER A 1 73 ? 8.262 -3.535 -10.382 1.00 90.38 73 SER A CA 1
ATOM 557 C C . SER A 1 73 ? 8.500 -4.937 -10.953 1.00 90.38 73 SER A C 1
ATOM 559 O O . SER A 1 73 ? 9.573 -5.198 -11.498 1.00 90.38 73 SER A O 1
ATOM 561 N N . ALA A 1 74 ? 7.502 -5.825 -10.900 1.00 90.31 74 ALA A N 1
ATOM 562 C CA . ALA A 1 74 ? 7.584 -7.146 -11.524 1.00 90.31 74 ALA A CA 1
ATOM 563 C C . ALA A 1 74 ? 7.753 -7.047 -13.050 1.00 90.31 74 ALA A C 1
ATOM 565 O O . ALA A 1 74 ? 8.636 -7.696 -13.601 1.00 90.31 74 ALA A O 1
ATOM 566 N N . ALA A 1 75 ? 7.007 -6.158 -13.715 1.00 90.19 75 ALA A N 1
ATOM 567 C CA . ALA A 1 75 ? 7.136 -5.928 -15.155 1.00 90.19 75 ALA A CA 1
ATOM 568 C C . ALA A 1 75 ? 8.552 -5.473 -15.564 1.00 90.19 75 ALA A C 1
ATOM 570 O O . ALA A 1 75 ? 9.050 -5.884 -16.613 1.00 90.19 75 ALA A O 1
ATOM 571 N N . PHE A 1 76 ? 9.229 -4.673 -14.728 1.00 87.75 76 PHE A N 1
ATOM 572 C CA . PHE A 1 76 ? 10.641 -4.326 -14.937 1.00 87.75 76 PHE A CA 1
ATOM 573 C C . PHE A 1 76 ? 11.585 -5.510 -14.720 1.00 87.75 76 PHE A C 1
ATOM 575 O O . PHE A 1 76 ? 12.522 -5.677 -15.495 1.00 87.75 76 PHE A O 1
ATOM 582 N N 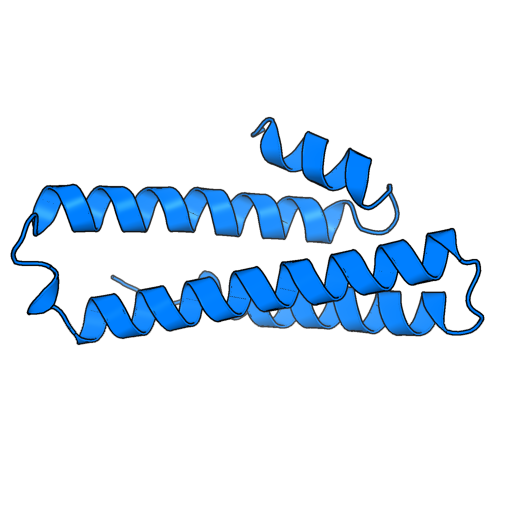. LYS A 1 77 ? 11.345 -6.345 -13.701 1.00 87.88 77 LYS A N 1
ATOM 583 C CA . LYS A 1 77 ? 12.153 -7.555 -13.450 1.00 87.88 77 LYS A CA 1
ATOM 584 C C . LYS A 1 77 ? 12.033 -8.569 -14.592 1.00 87.88 77 LYS A C 1
ATOM 586 O O . LYS A 1 77 ? 13.012 -9.224 -14.934 1.00 87.88 77 LYS A O 1
ATOM 591 N N . GLU A 1 78 ? 10.857 -8.660 -15.202 1.00 90.38 78 GLU A N 1
ATOM 592 C CA . GLU A 1 78 ? 10.557 -9.551 -16.329 1.00 90.38 78 GLU A CA 1
ATOM 593 C C . GLU A 1 78 ? 10.963 -8.967 -17.697 1.00 90.38 78 GLU A C 1
ATOM 595 O O . GLU A 1 78 ? 10.819 -9.645 -18.710 1.00 90.38 78 GLU A O 1
ATOM 600 N N . ASN A 1 79 ? 11.487 -7.734 -17.750 1.00 85.31 79 ASN A N 1
ATOM 601 C CA . ASN A 1 79 ? 11.785 -7.003 -18.992 1.00 85.31 79 ASN A CA 1
ATOM 602 C C . ASN A 1 79 ? 10.590 -6.952 -19.966 1.00 85.31 79 ASN A C 1
ATOM 604 O O . ASN A 1 79 ? 10.751 -7.074 -21.183 1.00 85.31 79 ASN A O 1
ATOM 608 N N . SER A 1 80 ? 9.379 -6.767 -19.432 1.00 89.19 80 SER A N 1
ATOM 609 C CA . SER A 1 80 ? 8.169 -6.669 -20.248 1.00 89.19 80 SER A CA 1
ATOM 610 C C . SER A 1 80 ? 8.220 -5.433 -21.162 1.00 89.19 80 SER A C 1
ATOM 612 O O . SER A 1 80 ? 8.586 -4.347 -20.699 1.00 89.19 80 SER A O 1
ATOM 614 N N . PRO A 1 81 ? 7.766 -5.522 -22.428 1.00 90.06 81 PRO A N 1
ATOM 615 C CA . PRO A 1 81 ? 7.666 -4.360 -23.316 1.00 90.06 81 PRO A CA 1
ATOM 616 C C . PRO A 1 81 ? 6.715 -3.275 -22.778 1.00 90.06 81 PRO A C 1
ATOM 618 O O . PRO A 1 81 ? 6.832 -2.109 -23.153 1.00 90.06 81 PRO A O 1
ATOM 621 N N . THR A 1 82 ? 5.791 -3.628 -21.876 1.00 91.00 82 THR A N 1
ATOM 622 C CA . THR A 1 82 ? 4.835 -2.702 -21.244 1.00 91.00 82 THR A CA 1
ATOM 623 C C . THR A 1 82 ? 5.354 -2.055 -19.960 1.00 91.00 82 THR A C 1
ATOM 625 O O . THR A 1 82 ? 4.665 -1.197 -19.405 1.00 91.00 82 THR A O 1
ATOM 628 N N . ALA A 1 83 ? 6.562 -2.396 -19.493 1.00 88.94 83 ALA A N 1
ATOM 629 C CA . ALA A 1 83 ? 7.070 -1.977 -18.183 1.00 88.94 83 ALA A CA 1
ATOM 630 C C . ALA A 1 83 ? 7.059 -0.451 -17.986 1.00 88.94 83 ALA A C 1
ATOM 632 O O . ALA A 1 83 ? 6.630 0.039 -16.945 1.00 88.94 83 ALA A O 1
ATOM 633 N N . ASN A 1 84 ? 7.439 0.322 -19.009 1.00 88.69 84 ASN A N 1
ATOM 634 C CA . ASN A 1 84 ? 7.421 1.789 -18.946 1.00 88.69 84 ASN A CA 1
ATOM 635 C C . ASN A 1 84 ? 6.000 2.369 -18.826 1.00 88.69 84 ASN A C 1
ATOM 637 O O . ASN A 1 84 ? 5.783 3.372 -18.136 1.00 88.69 84 ASN A O 1
ATOM 641 N N . HIS A 1 85 ? 5.020 1.736 -19.475 1.00 91.25 85 HIS A N 1
ATOM 642 C CA . HIS A 1 85 ? 3.624 2.152 -19.390 1.00 91.25 85 HIS A CA 1
ATOM 643 C C . HIS A 1 85 ? 3.038 1.817 -18.013 1.00 91.25 85 HIS A C 1
ATOM 645 O O . HIS A 1 85 ? 2.456 2.687 -17.365 1.00 91.25 85 HIS A O 1
ATOM 651 N N . GLU A 1 86 ? 3.288 0.603 -17.515 1.00 90.69 86 GLU A N 1
ATOM 652 C CA . GLU A 1 86 ? 2.893 0.179 -16.165 1.00 90.69 86 GLU A CA 1
ATOM 653 C C . GLU A 1 86 ? 3.533 1.063 -15.086 1.00 90.69 86 GLU A C 1
ATOM 655 O O . GLU A 1 86 ? 2.870 1.450 -14.125 1.00 90.69 86 GLU A O 1
ATOM 660 N N . ALA A 1 87 ? 4.788 1.479 -15.276 1.00 90.38 87 ALA A N 1
ATOM 661 C CA . ALA A 1 87 ? 5.464 2.413 -14.383 1.00 90.38 87 ALA A CA 1
ATOM 662 C C . ALA A 1 87 ? 4.770 3.776 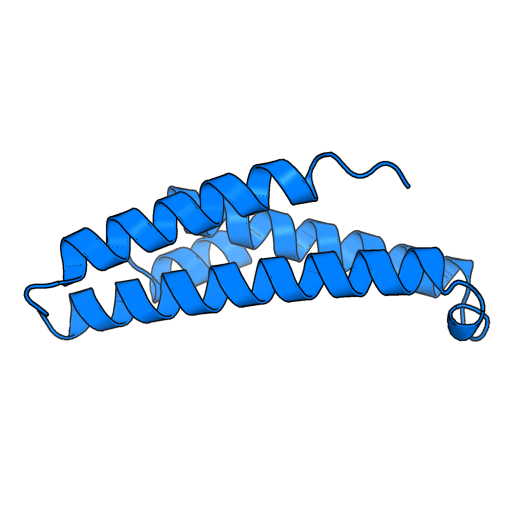-14.321 1.00 90.38 87 ALA A C 1
ATOM 664 O O . ALA A 1 87 ? 4.614 4.356 -13.246 1.00 90.38 87 ALA A O 1
ATOM 665 N N . THR A 1 88 ? 4.361 4.290 -15.481 1.00 91.31 88 THR A N 1
ATOM 666 C CA . THR A 1 88 ? 3.640 5.562 -15.585 1.00 91.31 88 THR A CA 1
ATOM 667 C C . THR A 1 88 ? 2.286 5.467 -14.891 1.00 91.31 88 THR A C 1
ATOM 669 O O . THR A 1 88 ? 1.935 6.350 -14.108 1.00 91.31 88 THR A O 1
ATOM 672 N N . LEU A 1 89 ? 1.565 4.363 -15.106 1.00 90.75 89 LEU A N 1
ATOM 673 C CA . LEU A 1 89 ? 0.277 4.113 -14.471 1.00 90.75 89 LEU A CA 1
ATOM 674 C C . LEU A 1 89 ? 0.403 3.993 -12.946 1.00 90.75 89 LEU A C 1
ATOM 676 O O . LEU A 1 89 ? -0.380 4.599 -12.218 1.00 90.75 89 LEU A O 1
ATOM 680 N N . ALA A 1 90 ? 1.417 3.279 -12.451 1.00 91.31 90 ALA A N 1
ATOM 681 C CA . ALA A 1 90 ? 1.661 3.141 -11.018 1.00 91.31 90 ALA A CA 1
ATOM 682 C C . ALA A 1 90 ? 1.993 4.489 -10.359 1.00 91.31 90 ALA A C 1
ATOM 684 O O . ALA A 1 90 ? 1.444 4.816 -9.308 1.00 91.31 90 ALA A O 1
ATOM 685 N N . LYS A 1 91 ? 2.831 5.316 -11.000 1.00 90.06 91 LYS A N 1
ATOM 686 C CA . LYS A 1 91 ? 3.135 6.675 -10.518 1.00 90.06 91 LYS A CA 1
ATOM 687 C C . LYS A 1 91 ? 1.883 7.550 -10.481 1.00 90.06 91 LYS A C 1
ATOM 689 O O . LYS A 1 91 ? 1.671 8.264 -9.504 1.00 90.06 91 LYS A O 1
ATOM 694 N N . LEU A 1 92 ? 1.038 7.465 -11.509 1.00 89.62 92 LEU A N 1
ATOM 695 C CA . LEU A 1 92 ? -0.227 8.192 -11.567 1.00 89.62 92 LEU A CA 1
ATOM 696 C C . LEU A 1 92 ? -1.178 7.759 -10.444 1.00 89.62 92 LEU A C 1
ATOM 698 O O . LEU A 1 92 ? -1.719 8.612 -9.744 1.00 89.62 92 LEU A O 1
ATOM 702 N N . ALA A 1 93 ? -1.329 6.450 -10.228 1.00 86.88 93 ALA A N 1
ATOM 703 C CA . ALA A 1 93 ? -2.144 5.900 -9.148 1.00 86.88 93 ALA A CA 1
ATOM 704 C C . ALA A 1 93 ? -1.662 6.393 -7.776 1.00 86.88 93 ALA A C 1
ATOM 706 O O . ALA A 1 93 ? -2.465 6.861 -6.970 1.00 86.88 93 ALA A O 1
ATOM 707 N N . CYS A 1 94 ? -0.347 6.375 -7.534 1.00 87.75 94 CYS A N 1
ATOM 708 C CA . CYS A 1 94 ? 0.220 6.944 -6.317 1.00 87.75 94 CYS A CA 1
ATOM 709 C C . CYS A 1 94 ? -0.104 8.433 -6.186 1.00 87.75 94 CYS A C 1
ATOM 711 O O . CYS A 1 94 ? -0.543 8.850 -5.120 1.00 87.75 94 CYS A O 1
ATOM 713 N N . ASN A 1 95 ? 0.047 9.232 -7.241 1.00 86.75 95 ASN A N 1
ATOM 714 C CA . ASN A 1 95 ? -0.251 10.663 -7.179 1.00 86.75 95 ASN A CA 1
ATOM 715 C C . ASN A 1 95 ? -1.719 10.928 -6.811 1.00 86.75 95 ASN A C 1
ATOM 717 O O . ASN A 1 95 ? -1.970 11.677 -5.870 1.00 86.75 95 ASN A O 1
ATOM 721 N N . TYR A 1 96 ? -2.674 10.268 -7.476 1.00 81.31 96 TYR A N 1
ATOM 722 C CA . TYR A 1 96 ? -4.103 10.429 -7.180 1.00 81.31 96 TYR A CA 1
ATOM 723 C C . TYR A 1 96 ? -4.451 10.047 -5.741 1.00 81.31 96 TYR A C 1
ATOM 725 O O . TYR A 1 96 ? -5.152 10.784 -5.047 1.00 81.31 96 TYR A O 1
ATOM 733 N N . VAL A 1 97 ? -3.938 8.909 -5.277 1.00 76.75 97 VAL A N 1
ATOM 734 C CA . VAL A 1 97 ? -4.244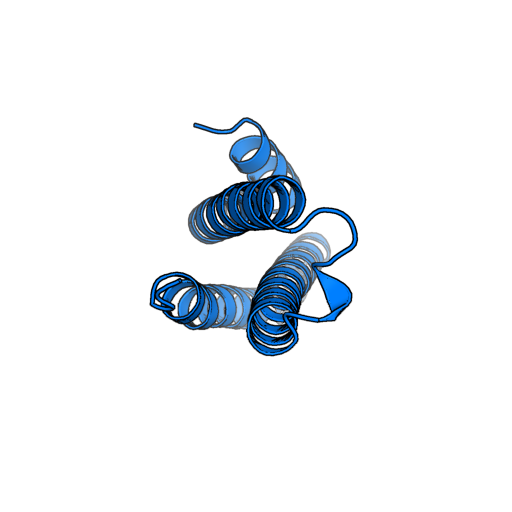 8.408 -3.937 1.00 76.75 97 VAL A CA 1
ATOM 735 C C . VAL A 1 97 ? -3.587 9.263 -2.847 1.00 76.75 97 VAL A C 1
ATOM 737 O O . VAL A 1 97 ? -4.216 9.566 -1.832 1.00 76.75 97 VAL A O 1
ATOM 740 N N . GLY A 1 98 ? -2.348 9.714 -3.061 1.00 67.62 98 GLY A N 1
ATOM 741 C CA . GLY A 1 98 ? -1.642 10.584 -2.117 1.00 67.62 98 GLY A CA 1
ATOM 742 C C . GLY A 1 98 ? -2.348 11.905 -1.866 1.00 67.62 98 GLY A C 1
ATOM 743 O O . GLY A 1 98 ? -2.386 12.378 -0.732 1.00 67.62 98 GLY A O 1
ATOM 744 N N . SER A 1 99 ? -2.938 12.483 -2.913 1.00 64.50 99 SER A N 1
ATOM 745 C CA . SER A 1 99 ? -3.722 13.713 -2.802 1.00 64.50 99 SER A CA 1
ATOM 746 C C . SER A 1 99 ? -5.005 13.523 -1.990 1.00 64.50 99 SER A C 1
ATOM 748 O O . SER A 1 99 ? -5.432 14.449 -1.305 1.00 64.50 99 SER A O 1
ATOM 750 N N . PHE A 1 100 ? -5.609 12.333 -2.037 1.00 57.91 100 PHE A N 1
ATOM 751 C CA . PHE A 1 100 ? -6.867 12.045 -1.350 1.00 57.91 100 PHE A CA 1
ATOM 752 C C . PHE A 1 100 ? -6.662 11.693 0.132 1.00 57.91 100 PHE A C 1
ATOM 754 O O . PHE A 1 100 ? -7.399 12.180 0.987 1.00 57.91 100 PHE A O 1
ATOM 761 N N . SER A 1 101 ? -5.617 10.925 0.467 1.00 53.34 101 SER A N 1
ATOM 762 C CA . SER A 1 101 ? -5.310 10.573 1.865 1.00 53.34 101 SER A CA 1
ATOM 763 C C . SER A 1 101 ? -4.901 11.766 2.741 1.00 53.34 101 SER A C 1
ATOM 765 O O . SER A 1 101 ? -5.035 11.678 3.957 1.00 53.34 101 SER A O 1
ATOM 767 N N . LEU A 1 102 ? -4.414 12.872 2.163 1.00 50.28 102 LEU A N 1
ATOM 768 C CA . LEU A 1 102 ? -3.973 14.055 2.920 1.00 50.28 102 LEU A CA 1
ATOM 769 C C . LEU A 1 102 ? -5.082 15.081 3.200 1.00 50.28 102 LEU A C 1
ATOM 771 O O . LEU A 1 102 ? -4.853 16.005 3.974 1.00 50.28 102 LEU A O 1
ATOM 775 N N . ASN A 1 103 ? -6.261 14.943 2.588 1.00 49.00 103 ASN A N 1
ATOM 776 C CA . ASN A 1 103 ? -7.295 15.984 2.611 1.00 49.00 103 ASN A CA 1
ATOM 777 C C . ASN A 1 103 ? -8.531 15.623 3.445 1.00 49.00 103 ASN A C 1
ATOM 779 O O . ASN A 1 103 ? -9.575 16.257 3.317 1.00 49.00 103 ASN A O 1
ATOM 783 N N . PHE A 1 104 ? -8.432 14.599 4.292 1.00 49.72 104 PHE A N 1
ATOM 784 C CA . PHE A 1 104 ? -9.566 14.139 5.082 1.00 49.72 104 PHE A CA 1
ATOM 785 C C . PHE A 1 104 ? -9.423 14.596 6.546 1.00 49.72 104 PHE A C 1
ATOM 787 O O . PHE A 1 104 ? -8.644 13.989 7.286 1.00 49.72 104 PHE A O 1
ATOM 794 N N . PRO A 1 105 ? -10.137 15.656 6.986 1.00 39.62 105 PRO A N 1
ATOM 795 C CA . PRO A 1 105 ? -10.121 16.086 8.385 1.00 39.62 105 PRO A CA 1
ATOM 796 C C . PRO A 1 105 ? -10.701 14.992 9.299 1.00 39.62 105 PRO A C 1
ATOM 798 O O . PRO A 1 105 ? -11.458 14.153 8.808 1.00 39.62 105 PRO A O 1
ATOM 801 N N . PRO A 1 106 ? -10.319 14.942 10.588 1.00 45.75 106 PRO A N 1
ATOM 802 C CA . PRO A 1 106 ? -10.790 13.934 11.542 1.00 45.75 106 PRO A CA 1
ATOM 803 C C . PRO A 1 106 ? -12.316 13.848 11.619 1.00 45.75 106 PRO A C 1
ATOM 805 O O . PRO A 1 106 ? -12.988 14.897 11.539 1.00 45.75 106 PRO A O 1
#

Foldseek 3Di:
DDPQLVVQCVLLDPLCSVLSVLLSVLVVVLVVLVVVLCVVQPVNSVVVVVSVVVSVVSVVLSVVLVVLSNVLSVCVVVVPPCSVVSSVVSVVSSVVSSVVSVPDDD

pLDDT: mean 83.82, std 12.15, range [39.62, 94.25]

Radius of gyration: 15.67 Å; chains: 1; bounding box: 36×26×46 Å

Organism: NCBI:txid117903